Protein AF-A0A932GQS5-F1 (afdb_monomer_lite)

pLDDT: mean 88.75, std 11.46, range [40.38, 98.19]

Sequence (116 aa):
GVSERTGPLPARGGPMWIGMRGGGCVACHGVTGRGGVPIMMGGAIPSDIRYEALTKEEHQEGEKTREHPPYNDLLIKRAITQGIDPAGNPLDWTMPRWQMSPQDLEDLVTFLKALR

Radius of gyration: 13.47 Å; chains: 1; bounding box: 30×29×33 Å

InterPro domains:
  IPR009056 Cytochrome c-like domain [PF00034] (24-115)
  IPR009056 Cytochrome c-like domain [PS51007] (8-116)
  IPR036909 Cytochrome c-like domain superfamily [G3DSA:1.10.760.10] (10-116)
  IPR036909 Cytochrome c-like domain superfamily [SSF46626] (8-115)

Organism: Tectimicrobiota bacterium (NCBI:txid2528274)

Foldseek 3Di:
DADPPPGDWDWAFADPCCVVPNDDCCVQCNPLQAFQDADVVQRDTRHRLQLCQQQDQWHDPDPDTPPAGGDDLVQSLCCQAVQAHRRRDHHGRNRIHIDDDPVSSVVVVVVSPVRD

Structure (mmCIF, N/CA/C/O backbone):
data_AF-A0A932GQS5-F1
#
_entry.id   AF-A0A932GQS5-F1
#
loop_
_atom_site.group_PDB
_atom_site.id
_atom_site.type_symbol
_atom_site.label_atom_id
_atom_site.label_alt_id
_atom_site.label_comp_id
_atom_site.label_asym_id
_atom_site.label_entity_id
_atom_site.label_seq_id
_atom_site.pdbx_PDB_ins_code
_atom_site.Cartn_x
_atom_site.Cartn_y
_atom_site.Cartn_z
_atom_site.occupancy
_atom_site.B_iso_or_equiv
_atom_site.auth_seq_id
_atom_site.auth_comp_id
_atom_site.auth_asym_id
_atom_site.auth_atom_id
_atom_site.pdbx_PDB_model_num
ATOM 1 N N . GLY A 1 1 ? -9.365 5.427 1.005 1.00 84.88 1 GLY A N 1
ATOM 2 C CA . GLY A 1 1 ? -9.696 4.138 1.628 1.00 84.88 1 GLY A CA 1
ATOM 3 C C . GLY A 1 1 ? -10.544 4.409 2.844 1.00 84.88 1 GLY A C 1
ATOM 4 O O . GLY A 1 1 ? -10.679 5.566 3.226 1.00 84.88 1 GLY A O 1
ATOM 5 N N . VAL A 1 2 ? -11.125 3.373 3.430 1.00 90.56 2 VAL A N 1
ATOM 6 C CA . VAL A 1 2 ? -11.900 3.487 4.667 1.00 90.56 2 VAL A CA 1
ATOM 7 C C . VAL A 1 2 ? -11.390 2.407 5.610 1.00 90.56 2 VAL A C 1
ATOM 9 O O . VAL A 1 2 ? -11.242 1.263 5.190 1.00 90.56 2 VAL A O 1
ATOM 12 N N . SER A 1 3 ? -11.077 2.790 6.840 1.00 92.19 3 SER A N 1
ATOM 13 C CA . SER A 1 3 ? -10.854 1.880 7.955 1.00 92.19 3 SER A CA 1
ATOM 14 C C . SER A 1 3 ? -12.168 1.691 8.711 1.00 92.19 3 SER A C 1
ATOM 16 O O . SER A 1 3 ? -12.901 2.654 8.938 1.00 92.19 3 SER A O 1
ATOM 18 N N . GLU A 1 4 ? -12.444 0.466 9.154 1.00 92.31 4 GLU A N 1
ATOM 19 C CA . GLU A 1 4 ? -13.564 0.181 10.061 1.00 92.31 4 GLU A CA 1
ATOM 20 C C . GLU A 1 4 ? -13.380 0.835 11.440 1.00 92.31 4 GLU A C 1
ATOM 22 O O . GLU A 1 4 ? -14.348 1.062 12.161 1.00 92.31 4 GLU A O 1
ATOM 27 N N . ARG A 1 5 ? -12.135 1.164 11.802 1.00 92.12 5 ARG A N 1
ATOM 28 C CA . ARG A 1 5 ? -11.766 1.740 13.097 1.00 92.12 5 ARG A CA 1
ATOM 29 C C . ARG A 1 5 ? -11.725 3.259 13.072 1.00 92.12 5 ARG A C 1
ATOM 31 O O . ARG A 1 5 ? -12.224 3.899 13.992 1.00 92.12 5 ARG A O 1
ATOM 38 N N . THR A 1 6 ? -11.083 3.828 12.057 1.00 91.75 6 THR A N 1
ATOM 39 C CA . THR A 1 6 ? -10.784 5.268 11.993 1.00 91.75 6 THR A CA 1
ATOM 40 C C . THR A 1 6 ? -11.564 5.998 10.902 1.00 91.75 6 THR A C 1
ATOM 42 O O . THR A 1 6 ? -11.490 7.222 10.809 1.00 91.75 6 THR A O 1
ATOM 45 N N . GLY A 1 7 ? -12.374 5.281 10.116 1.00 92.06 7 GLY A N 1
ATOM 46 C CA . GLY A 1 7 ? -13.196 5.862 9.061 1.00 92.06 7 GLY A CA 1
ATOM 47 C C . GLY A 1 7 ? -12.380 6.225 7.814 1.00 92.06 7 GLY A C 1
ATOM 48 O O . GLY A 1 7 ? -11.452 5.500 7.445 1.00 92.06 7 GLY A O 1
ATOM 49 N N . PRO A 1 8 ? -12.741 7.301 7.090 1.00 91.62 8 PRO A N 1
ATOM 50 C CA . PRO A 1 8 ? -12.042 7.706 5.874 1.00 91.62 8 PRO A CA 1
ATOM 51 C C . PRO A 1 8 ? -10.550 7.959 6.113 1.00 91.62 8 PRO A C 1
ATOM 53 O O . PRO A 1 8 ? -10.171 8.764 6.958 1.00 91.62 8 PRO A O 1
ATOM 56 N N . LEU A 1 9 ? -9.706 7.303 5.318 1.00 92.00 9 LEU A N 1
ATOM 57 C CA . LEU A 1 9 ? -8.252 7.428 5.387 1.00 92.00 9 LEU A CA 1
ATOM 58 C C . LEU A 1 9 ? -7.771 8.497 4.398 1.00 92.00 9 LEU A C 1
ATOM 60 O O . LEU A 1 9 ? -7.937 8.300 3.184 1.00 92.00 9 LEU A O 1
ATOM 64 N N . PRO A 1 10 ? -7.160 9.602 4.864 1.00 91.88 10 PRO A N 1
ATOM 65 C CA . PRO A 1 10 ? -6.565 10.595 3.981 1.00 91.88 10 PRO A CA 1
ATOM 66 C C . PRO A 1 10 ? -5.380 10.011 3.208 1.00 91.88 10 PRO A C 1
ATOM 68 O O . PRO A 1 10 ? -4.635 9.169 3.713 1.00 91.88 10 PRO A O 1
ATOM 71 N N . ALA A 1 11 ? -5.148 10.512 1.998 1.00 92.81 11 ALA A N 1
ATOM 72 C CA . ALA A 1 11 ? -3.960 10.194 1.216 1.00 92.81 11 ALA A CA 1
ATOM 73 C C . ALA A 1 11 ? -3.362 11.455 0.595 1.00 92.81 11 ALA A C 1
ATOM 75 O O . ALA A 1 11 ? -4.066 12.432 0.341 1.00 92.81 11 ALA A O 1
ATOM 76 N N . ARG A 1 12 ? -2.053 11.424 0.349 1.00 91.62 12 ARG A N 1
ATOM 77 C CA . ARG A 1 12 ? -1.337 12.422 -0.454 1.00 91.62 12 ARG A CA 1
ATOM 78 C C . ARG A 1 12 ? -0.808 11.773 -1.729 1.00 91.62 12 ARG A C 1
ATOM 80 O O . ARG A 1 12 ? -0.421 10.606 -1.708 1.00 91.62 12 ARG A O 1
ATOM 87 N N . GLY A 1 13 ? -0.755 12.538 -2.816 1.00 88.69 13 GLY A N 1
ATOM 88 C CA . GLY A 1 13 ? -0.402 12.004 -4.132 1.00 88.69 13 GLY A CA 1
ATOM 89 C C . GLY A 1 13 ? -1.469 11.049 -4.672 1.00 88.69 13 GLY A C 1
ATOM 90 O O . GLY A 1 13 ? -2.628 11.095 -4.257 1.00 88.69 13 GLY A O 1
ATOM 91 N N . GLY A 1 14 ? -1.067 10.175 -5.589 1.00 90.00 14 GLY A N 1
ATOM 92 C CA . GLY A 1 14 ? -1.985 9.338 -6.343 1.00 90.00 14 GLY A CA 1
ATOM 93 C C . GLY A 1 14 ? -2.622 10.076 -7.522 1.00 90.00 14 GLY A C 1
ATOM 94 O O . GLY A 1 14 ? -2.498 11.297 -7.653 1.00 90.00 14 GLY A O 1
ATOM 95 N N . PRO A 1 15 ? -3.325 9.354 -8.404 1.00 89.44 15 PRO A N 1
ATOM 96 C CA . PRO A 1 15 ? -3.933 9.962 -9.568 1.00 89.44 15 PRO A CA 1
ATOM 97 C C . PRO A 1 15 ? -5.183 10.743 -9.128 1.00 89.44 15 PRO A C 1
ATOM 99 O O . PRO A 1 15 ? -5.846 10.385 -8.153 1.00 89.44 15 PRO A O 1
ATOM 102 N N . MET A 1 16 ? -5.524 11.810 -9.857 1.00 87.31 16 MET A N 1
ATOM 103 C CA . MET A 1 16 ? -6.484 12.850 -9.434 1.00 87.31 16 MET A CA 1
ATOM 104 C C . MET A 1 16 ? -7.829 12.312 -8.901 1.00 87.31 16 MET A C 1
ATOM 106 O O . MET A 1 16 ? -8.370 12.824 -7.921 1.00 87.31 16 MET A O 1
ATOM 110 N N . TRP A 1 17 ? -8.354 11.249 -9.511 1.00 86.94 17 TRP A N 1
ATOM 111 C CA . TRP A 1 17 ? -9.592 10.582 -9.098 1.00 86.94 17 TRP A CA 1
ATOM 112 C C . TRP A 1 17 ? -9.601 10.078 -7.646 1.00 86.94 17 TRP A C 1
ATOM 114 O O . TRP A 1 17 ? -10.663 10.123 -7.030 1.00 86.94 17 TRP A O 1
ATOM 124 N N . ILE A 1 18 ? -8.455 9.693 -7.068 1.00 88.31 18 ILE A N 1
ATOM 125 C CA . ILE A 1 18 ? -8.364 9.293 -5.653 1.00 88.31 18 ILE A CA 1
ATOM 126 C C . ILE A 1 18 ? -8.726 10.462 -4.730 1.00 88.31 18 ILE A C 1
ATOM 128 O O . ILE A 1 18 ? -9.429 10.263 -3.743 1.00 88.31 18 ILE A O 1
ATOM 132 N N . GLY A 1 19 ? -8.299 11.682 -5.064 1.00 83.62 19 GLY A N 1
ATOM 133 C CA . GLY A 1 19 ? -8.639 12.880 -4.294 1.00 83.62 19 GLY A CA 1
ATOM 134 C C . GLY A 1 19 ? -10.088 13.333 -4.487 1.00 83.62 19 GLY A C 1
ATOM 135 O O . GLY A 1 19 ? -10.703 13.829 -3.550 1.00 83.62 19 GLY A O 1
ATOM 136 N N . MET A 1 20 ? -10.653 13.144 -5.685 1.00 84.88 20 MET A N 1
ATOM 137 C CA . MET A 1 20 ? -12.008 13.616 -6.008 1.00 84.88 20 MET A CA 1
ATOM 138 C C . MET A 1 20 ? -13.118 12.652 -5.578 1.00 84.88 20 MET A C 1
ATOM 140 O O . MET A 1 20 ? -14.201 13.090 -5.204 1.00 84.88 20 MET A O 1
ATOM 144 N N . ARG A 1 21 ? -12.886 11.342 -5.703 1.00 84.38 21 ARG A N 1
ATOM 145 C CA . ARG A 1 21 ? -13.917 10.302 -5.529 1.00 84.38 21 ARG A CA 1
ATOM 146 C C . ARG A 1 21 ? -13.579 9.314 -4.417 1.00 84.38 21 ARG A C 1
ATOM 148 O O . ARG A 1 21 ? -14.388 8.444 -4.107 1.00 84.38 21 ARG A O 1
ATOM 155 N N . GLY A 1 22 ? -12.390 9.429 -3.830 1.00 84.38 22 GLY A N 1
ATOM 156 C CA . GLY A 1 22 ? -11.832 8.378 -2.999 1.00 84.38 22 GLY A CA 1
ATOM 157 C C . GLY A 1 22 ? -11.393 7.171 -3.830 1.00 84.38 22 GLY A C 1
ATOM 158 O O . GLY A 1 22 ? -11.339 7.189 -5.057 1.00 84.38 22 GLY A O 1
ATOM 159 N N . GLY A 1 23 ? -11.045 6.101 -3.128 1.00 88.25 23 GLY A N 1
ATOM 160 C CA . GLY A 1 23 ? -10.552 4.859 -3.711 1.00 88.25 23 GLY A CA 1
ATOM 161 C C . GLY A 1 23 ? -9.744 4.064 -2.694 1.00 88.25 23 GLY A C 1
ATOM 162 O O . GLY A 1 23 ? -9.505 4.523 -1.571 1.00 88.25 23 GLY A O 1
ATOM 163 N N . GLY A 1 24 ? -9.337 2.860 -3.069 1.00 91.62 24 GLY A N 1
ATOM 164 C CA . GLY A 1 24 ? -8.518 1.977 -2.241 1.00 91.62 24 GLY A CA 1
ATOM 165 C C . GLY A 1 24 ? -7.529 1.193 -3.090 1.00 91.62 24 GLY A C 1
ATOM 166 O O . GLY A 1 24 ? -7.489 1.362 -4.306 1.00 91.62 24 GLY A O 1
ATOM 167 N N . CYS A 1 25 ? -6.758 0.310 -2.457 1.00 94.44 25 CYS A N 1
ATOM 168 C CA . CYS A 1 25 ? -5.717 -0.490 -3.112 1.00 94.44 25 CYS A CA 1
ATOM 169 C C . CYS A 1 25 ? -6.240 -1.218 -4.365 1.00 94.44 25 CYS A C 1
ATOM 171 O O . CYS A 1 25 ? -5.588 -1.215 -5.406 1.00 94.44 25 CYS A O 1
ATOM 173 N N . VAL A 1 26 ? -7.462 -1.755 -4.281 1.00 93.44 26 VAL A N 1
ATOM 174 C CA . VAL A 1 26 ? -8.164 -2.472 -5.360 1.00 93.44 26 VAL A CA 1
ATOM 175 C C . VAL A 1 26 ? -8.318 -1.664 -6.652 1.00 93.44 26 VAL A C 1
ATOM 177 O O . VAL A 1 26 ? -8.363 -2.243 -7.732 1.00 93.44 26 VAL A O 1
ATOM 180 N N . ALA A 1 27 ? -8.360 -0.333 -6.564 1.00 91.44 27 ALA A N 1
ATOM 181 C CA . ALA A 1 27 ? -8.552 0.544 -7.714 1.00 91.44 27 ALA A CA 1
ATOM 182 C C . ALA A 1 27 ? -7.362 0.510 -8.695 1.00 91.44 27 ALA A C 1
ATOM 184 O O . ALA A 1 27 ? -7.543 0.774 -9.879 1.00 91.44 27 ALA A O 1
ATOM 185 N N . CYS A 1 28 ? -6.170 0.157 -8.201 1.00 92.88 28 CYS A N 1
ATOM 186 C CA . CYS A 1 28 ? -4.942 0.043 -8.991 1.00 92.88 28 CYS A CA 1
ATOM 187 C C . CYS A 1 28 ? -4.440 -1.407 -9.046 1.00 92.88 28 CYS A C 1
ATOM 189 O O . CYS A 1 28 ? -4.061 -1.902 -10.101 1.00 92.88 28 CYS A O 1
ATOM 191 N N . HIS A 1 29 ? -4.463 -2.107 -7.911 1.00 94.88 29 HIS A N 1
ATOM 192 C CA . HIS A 1 29 ? -3.918 -3.460 -7.783 1.00 94.88 29 HIS A CA 1
ATOM 193 C C . HIS A 1 29 ? -4.937 -4.565 -8.107 1.00 94.88 29 HIS A C 1
ATOM 195 O O . HIS A 1 29 ? -4.597 -5.747 -8.114 1.00 94.88 29 HIS A O 1
ATOM 201 N N . GLY A 1 30 ? -6.190 -4.200 -8.386 1.00 92.88 30 GLY A N 1
ATOM 202 C CA . GLY A 1 30 ? -7.266 -5.142 -8.673 1.00 92.88 30 GLY A CA 1
ATOM 203 C C . GLY A 1 30 ? -7.724 -5.935 -7.447 1.00 92.88 30 GLY A C 1
ATOM 204 O O . GLY A 1 30 ? -7.131 -5.886 -6.369 1.00 92.88 30 GLY A O 1
ATOM 205 N N . VAL A 1 31 ? -8.813 -6.689 -7.616 1.00 92.38 31 VAL A N 1
ATOM 206 C CA . VAL A 1 31 ? -9.435 -7.486 -6.535 1.00 92.38 31 VAL A CA 1
ATOM 207 C C . VAL A 1 31 ? -8.543 -8.619 -6.036 1.00 92.38 31 VAL A C 1
ATOM 209 O O . VAL A 1 31 ? -8.701 -9.079 -4.912 1.00 92.38 31 VAL A O 1
ATOM 212 N N . THR A 1 32 ? -7.591 -9.0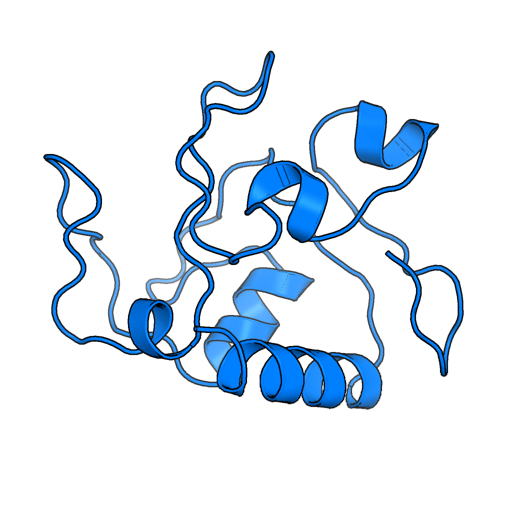49 -6.862 1.00 92.00 32 THR A N 1
ATOM 213 C CA . THR A 1 32 ? -6.626 -10.098 -6.526 1.00 92.00 32 THR A CA 1
ATOM 214 C C . THR A 1 32 ? -5.269 -9.554 -6.080 1.00 92.00 32 THR A C 1
ATOM 216 O O . THR A 1 32 ? -4.360 -10.333 -5.814 1.00 92.00 32 THR A O 1
ATOM 219 N N . GLY A 1 33 ? -5.094 -8.230 -6.041 1.00 94.00 33 GLY A N 1
ATOM 220 C CA . GLY A 1 33 ? -3.830 -7.598 -5.665 1.00 94.00 33 GLY A CA 1
ATOM 221 C C . GLY A 1 33 ? -2.693 -7.758 -6.681 1.00 94.00 33 GLY A C 1
ATOM 222 O O . GLY A 1 33 ? -1.583 -7.344 -6.379 1.00 94.00 33 GLY A O 1
ATOM 223 N N . ARG A 1 34 ? -2.932 -8.332 -7.868 1.00 93.62 34 ARG A N 1
ATOM 224 C CA . ARG A 1 34 ? -1.891 -8.583 -8.885 1.00 93.62 34 ARG A CA 1
ATOM 225 C C . ARG A 1 34 ? -1.467 -7.342 -9.678 1.00 93.62 34 ARG A C 1
ATOM 227 O O . ARG A 1 34 ? -0.400 -7.355 -10.277 1.00 93.62 34 ARG A O 1
ATOM 234 N N . GLY A 1 35 ? -2.295 -6.299 -9.710 1.00 92.38 35 GLY A N 1
ATOM 235 C CA . GLY A 1 35 ? -2.053 -5.121 -10.543 1.00 92.38 35 GLY A CA 1
ATOM 236 C C . GLY A 1 35 ? -1.977 -5.464 -12.033 1.00 92.38 35 GLY A C 1
ATOM 237 O O . GLY A 1 35 ? -2.807 -6.218 -12.543 1.00 92.38 35 GLY A O 1
ATOM 238 N N . GLY A 1 36 ? -1.002 -4.884 -12.733 1.00 88.06 36 GLY A N 1
ATOM 239 C CA . GLY A 1 36 ? -0.682 -5.215 -14.126 1.00 88.06 36 GLY A CA 1
ATOM 240 C C . GLY A 1 36 ? -1.391 -4.379 -15.196 1.00 88.06 36 GLY A C 1
ATOM 241 O O . GLY A 1 36 ? -1.058 -4.499 -16.372 1.00 88.06 36 GLY A O 1
ATOM 242 N N . VAL A 1 37 ? -2.327 -3.502 -14.819 1.00 85.94 37 VAL A N 1
ATOM 243 C CA . VAL A 1 37 ? -2.996 -2.589 -15.761 1.00 85.94 37 VAL A CA 1
ATOM 244 C C . VAL A 1 37 ? -2.458 -1.170 -15.573 1.00 85.94 37 VAL A C 1
ATOM 246 O O . VAL A 1 37 ? -2.550 -0.651 -14.461 1.00 85.94 37 VAL A O 1
ATOM 249 N N . PRO A 1 38 ? -1.926 -0.515 -16.624 1.00 86.06 38 PRO A N 1
ATOM 250 C CA . PRO A 1 38 ? -1.406 0.843 -16.520 1.00 86.06 38 PRO A CA 1
ATOM 251 C C . PRO A 1 38 ? -2.432 1.824 -15.950 1.00 86.06 38 PRO A C 1
ATOM 253 O O . PRO A 1 38 ? -3.598 1.843 -16.357 1.00 86.06 38 PRO A O 1
ATOM 256 N N . ILE A 1 39 ? -1.982 2.697 -15.051 1.00 85.12 39 ILE A N 1
ATOM 257 C CA . ILE A 1 39 ? -2.807 3.797 -14.560 1.00 85.12 39 ILE A CA 1
ATOM 258 C C . ILE A 1 39 ? -3.041 4.790 -15.700 1.00 85.12 39 ILE A C 1
ATOM 260 O O . ILE A 1 39 ? -2.092 5.366 -16.246 1.00 85.12 39 ILE A O 1
ATOM 264 N N . MET A 1 40 ? -4.314 5.025 -16.038 1.00 79.19 40 MET A N 1
ATOM 265 C CA . MET A 1 40 ? -4.697 6.061 -17.002 1.00 79.19 40 MET A CA 1
ATOM 266 C C . MET A 1 40 ? -4.069 7.404 -16.611 1.00 79.19 40 MET A C 1
ATOM 268 O O . MET A 1 40 ? -4.201 7.846 -15.471 1.00 79.19 40 MET A O 1
ATOM 272 N N . MET A 1 41 ? -3.398 8.051 -17.571 1.00 73.06 41 MET A N 1
ATOM 273 C CA . MET A 1 41 ? -2.670 9.320 -17.400 1.00 73.06 41 MET A CA 1
ATOM 274 C C . MET A 1 41 ? -1.464 9.284 -16.436 1.00 73.06 41 MET A C 1
ATOM 276 O O . MET A 1 41 ? -0.900 10.333 -16.141 1.00 73.06 41 MET A O 1
ATOM 280 N N . GLY A 1 42 ? -1.059 8.107 -15.949 1.00 71.12 42 GLY A N 1
ATOM 281 C CA . GLY A 1 42 ? 0.065 7.935 -15.022 1.00 71.12 42 GLY A CA 1
ATOM 282 C C . GLY A 1 42 ? 1.219 7.094 -15.568 1.00 71.12 42 GLY A C 1
ATOM 283 O O . GLY A 1 42 ? 2.335 7.218 -15.080 1.00 71.12 42 GLY A O 1
ATOM 284 N N . GLY A 1 43 ? 0.971 6.244 -16.571 1.00 74.62 43 GLY A N 1
ATOM 285 C CA . GLY A 1 43 ? 1.986 5.408 -17.233 1.00 74.62 43 GLY A CA 1
ATOM 286 C C . GLY A 1 43 ? 2.560 4.274 -16.372 1.00 74.62 43 GLY A C 1
ATOM 287 O O . GLY A 1 43 ? 2.960 3.248 -16.914 1.00 74.62 43 GLY A O 1
ATOM 288 N N . ALA A 1 44 ? 2.551 4.418 -15.045 1.00 86.06 44 ALA A N 1
ATOM 289 C CA . ALA A 1 44 ? 2.954 3.393 -14.098 1.00 86.06 44 ALA A CA 1
ATOM 290 C C . ALA A 1 44 ? 2.023 2.176 -14.157 1.00 86.06 44 ALA A C 1
ATOM 292 O O . ALA A 1 44 ? 0.796 2.304 -14.237 1.00 86.06 44 ALA A O 1
ATOM 293 N N . ILE A 1 45 ? 2.625 0.992 -14.079 1.00 90.44 45 ILE A N 1
ATOM 294 C CA . ILE A 1 45 ? 1.922 -0.283 -13.976 1.00 90.44 45 ILE A CA 1
ATOM 295 C C . ILE A 1 45 ? 1.937 -0.679 -12.496 1.00 90.44 45 ILE A C 1
ATOM 297 O O . ILE A 1 45 ? 3.019 -0.895 -11.950 1.00 90.44 45 ILE A O 1
ATOM 301 N N . PRO A 1 46 ? 0.777 -0.743 -11.820 1.00 91.12 46 PRO A N 1
ATOM 302 C CA . PRO A 1 46 ? 0.697 -1.185 -10.437 1.00 91.12 46 PRO A CA 1
ATOM 303 C C . PRO A 1 46 ? 1.232 -2.603 -10.292 1.00 91.12 46 PRO A C 1
ATOM 305 O O . PRO A 1 46 ? 0.908 -3.483 -11.092 1.00 91.12 46 PRO A O 1
ATOM 308 N N . SER A 1 47 ? 2.015 -2.805 -9.244 1.00 91.31 47 SER A N 1
ATOM 309 C CA . SER A 1 47 ? 2.688 -4.058 -8.944 1.00 91.31 47 SER A CA 1
ATOM 310 C C . SER A 1 47 ? 1.786 -5.087 -8.261 1.00 91.31 47 SER A C 1
ATOM 312 O O . SER A 1 47 ? 0.710 -4.761 -7.752 1.00 91.31 47 SER A O 1
ATOM 314 N N . ASP A 1 48 ? 2.254 -6.333 -8.202 1.00 93.75 48 ASP A N 1
ATOM 315 C CA . ASP A 1 48 ? 1.665 -7.357 -7.337 1.00 93.75 48 ASP A CA 1
ATOM 316 C C . ASP A 1 48 ? 1.957 -7.043 -5.857 1.00 93.75 48 ASP A C 1
ATOM 318 O O . ASP A 1 48 ? 3.122 -6.982 -5.450 1.00 93.75 48 ASP A O 1
ATOM 322 N N . ILE A 1 49 ? 0.894 -6.836 -5.073 1.00 95.31 49 ILE A N 1
ATOM 323 C CA . ILE A 1 49 ? 0.929 -6.506 -3.637 1.00 95.31 49 ILE A CA 1
ATOM 324 C C . ILE A 1 49 ? 0.563 -7.686 -2.733 1.00 95.31 49 ILE A C 1
ATOM 326 O O . ILE A 1 49 ? 0.428 -7.506 -1.520 1.00 95.31 49 ILE A O 1
ATOM 330 N N . ARG A 1 50 ? 0.378 -8.893 -3.283 1.00 95.19 50 ARG A N 1
ATOM 331 C CA . ARG A 1 50 ? 0.220 -10.096 -2.456 1.00 95.19 50 ARG A CA 1
ATOM 332 C C . ARG A 1 50 ? 1.481 -10.269 -1.626 1.00 95.19 50 ARG A C 1
ATOM 334 O O . ARG A 1 50 ? 2.586 -10.131 -2.148 1.00 95.19 50 ARG A O 1
ATOM 341 N N . TYR A 1 51 ? 1.328 -10.595 -0.346 1.00 95.12 51 TYR A N 1
ATOM 342 C CA . TYR A 1 51 ? 2.473 -10.659 0.561 1.00 95.12 51 TYR A CA 1
ATOM 343 C C . TYR A 1 51 ? 3.565 -11.604 0.047 1.00 95.12 51 TYR A C 1
ATOM 345 O O . TYR A 1 51 ? 4.728 -11.225 0.002 1.00 95.12 51 TYR A O 1
ATOM 353 N N . GLU A 1 52 ? 3.174 -12.772 -0.470 1.00 92.62 52 GLU A N 1
ATOM 354 C CA . GLU A 1 52 ? 4.091 -13.722 -1.106 1.00 92.62 52 GLU A CA 1
ATOM 355 C C . GLU A 1 52 ? 4.900 -13.090 -2.253 1.00 92.62 52 GLU A C 1
ATOM 357 O O . GLU A 1 52 ? 6.085 -13.367 -2.399 1.00 92.62 52 GLU A O 1
ATOM 362 N N . ALA A 1 53 ? 4.282 -12.234 -3.070 1.00 91.75 53 ALA A N 1
ATOM 363 C CA . ALA A 1 53 ? 4.960 -11.554 -4.167 1.00 91.75 53 ALA A CA 1
ATOM 364 C C . ALA A 1 53 ? 5.849 -10.400 -3.690 1.00 91.75 53 ALA A C 1
ATOM 366 O O . ALA A 1 53 ? 6.819 -10.088 -4.371 1.00 91.75 53 ALA A O 1
ATOM 367 N N . LEU A 1 54 ? 5.531 -9.761 -2.559 1.00 92.88 54 LEU A N 1
ATOM 368 C CA . LEU A 1 54 ? 6.316 -8.674 -1.966 1.00 92.88 54 LEU A CA 1
ATOM 369 C C . LEU A 1 54 ? 7.552 -9.181 -1.207 1.00 92.88 54 LEU A C 1
ATOM 371 O O . LEU A 1 54 ? 8.563 -8.487 -1.176 1.00 92.88 54 LEU A O 1
ATOM 375 N N . THR A 1 55 ? 7.491 -10.368 -0.606 1.00 92.31 55 THR A N 1
ATOM 376 C CA . THR A 1 55 ? 8.572 -10.903 0.240 1.00 92.31 55 THR A CA 1
ATOM 377 C C . THR A 1 55 ? 9.456 -11.940 -0.455 1.00 92.31 55 THR A C 1
ATOM 379 O O . THR A 1 55 ? 10.295 -12.555 0.199 1.00 92.31 55 THR A O 1
ATOM 382 N N . LYS A 1 56 ? 9.259 -12.187 -1.754 1.00 87.88 56 LYS A N 1
ATOM 383 C CA . LYS A 1 56 ? 10.111 -13.088 -2.546 1.00 87.88 56 LYS A CA 1
ATOM 384 C C . LYS A 1 56 ? 11.484 -12.465 -2.802 1.00 87.88 56 LYS A C 1
ATOM 386 O O . LYS A 1 56 ? 11.586 -11.271 -3.030 1.00 87.88 56 LYS A O 1
ATOM 391 N N . GLU A 1 57 ? 12.534 -13.283 -2.792 1.00 71.31 57 GLU A N 1
ATOM 392 C CA . GLU A 1 57 ? 13.906 -12.838 -3.096 1.00 71.31 57 GLU A CA 1
ATOM 393 C C . GLU A 1 57 ? 14.110 -12.508 -4.572 1.00 71.31 57 GLU A C 1
ATOM 395 O O . GLU A 1 57 ? 14.803 -11.551 -4.907 1.00 71.31 57 GLU A O 1
ATOM 400 N N . GLU A 1 58 ? 13.435 -13.241 -5.455 1.00 62.97 58 GLU A N 1
ATOM 401 C CA . GLU A 1 58 ? 13.470 -13.002 -6.891 1.00 62.97 58 GLU A CA 1
ATOM 402 C C . GLU A 1 58 ? 12.173 -12.326 -7.342 1.00 62.97 58 GLU A C 1
ATOM 404 O O . GLU A 1 58 ? 11.097 -12.929 -7.368 1.00 62.97 58 GLU A O 1
ATOM 409 N N . HIS A 1 59 ? 12.272 -11.051 -7.709 1.00 61.78 59 HIS A N 1
ATOM 410 C CA . HIS A 1 59 ? 11.162 -10.283 -8.255 1.00 61.78 59 HIS A CA 1
ATOM 411 C C . HIS A 1 59 ? 11.365 -10.061 -9.756 1.00 61.78 59 HIS A C 1
ATOM 413 O O . HIS A 1 59 ? 12.031 -9.111 -10.167 1.00 61.78 59 HIS A O 1
ATOM 419 N N . GLN A 1 60 ? 10.764 -10.913 -10.585 1.00 52.81 60 GLN A N 1
ATOM 420 C CA . GLN A 1 60 ? 10.558 -10.599 -12.000 1.00 52.81 60 GLN A CA 1
ATOM 421 C C . GLN A 1 60 ? 9.236 -9.843 -12.147 1.00 52.81 60 GLN A C 1
ATOM 423 O O . GLN A 1 60 ? 8.173 -10.378 -11.834 1.00 52.81 60 GLN A O 1
ATOM 428 N N . GLU A 1 61 ? 9.290 -8.597 -12.613 1.00 52.81 61 GLU A N 1
ATOM 429 C CA . GLU A 1 61 ? 8.108 -7.801 -12.940 1.00 52.81 61 GLU A CA 1
ATOM 430 C C . GLU A 1 61 ? 8.160 -7.449 -14.435 1.00 52.81 61 GLU A C 1
ATOM 432 O O . GLU A 1 61 ? 8.582 -6.370 -14.847 1.00 52.81 61 GLU A O 1
ATOM 437 N N . GLY A 1 62 ? 7.799 -8.426 -15.274 1.00 57.84 62 GLY A N 1
ATOM 438 C CA . GLY A 1 62 ? 7.982 -8.346 -16.728 1.00 57.84 62 GLY A CA 1
ATOM 439 C C . GLY A 1 62 ? 9.449 -8.530 -17.143 1.00 57.84 62 GLY A C 1
ATOM 440 O O . GLY A 1 62 ? 10.147 -9.369 -16.584 1.00 57.84 62 GLY A O 1
ATOM 441 N N . GLU A 1 63 ? 9.927 -7.746 -18.117 1.00 40.38 63 GLU A N 1
ATOM 442 C CA . GLU A 1 63 ? 11.333 -7.757 -18.579 1.00 40.38 63 GLU A CA 1
ATOM 443 C C . GLU A 1 63 ? 12.311 -7.052 -17.617 1.00 40.38 63 GLU A C 1
ATOM 445 O O . GLU A 1 63 ? 13.511 -6.990 -17.884 1.00 40.38 63 GLU A O 1
ATOM 450 N N . LYS A 1 64 ? 11.819 -6.498 -16.502 1.00 47.78 64 LYS A N 1
ATOM 451 C CA . LYS A 1 64 ? 12.640 -5.811 -15.501 1.00 47.78 64 LYS A CA 1
ATOM 452 C C . LYS A 1 64 ? 12.651 -6.603 -14.198 1.00 47.78 64 LYS A C 1
ATOM 454 O O . LYS A 1 64 ? 11.608 -6.885 -13.609 1.00 47.78 64 LYS A O 1
ATOM 459 N N . THR A 1 65 ? 13.846 -6.937 -13.730 1.00 55.31 65 THR A N 1
ATOM 460 C CA . THR A 1 65 ? 14.064 -7.400 -12.357 1.00 55.31 65 THR A CA 1
ATOM 461 C C . THR A 1 65 ? 13.854 -6.208 -11.426 1.00 55.31 65 THR A C 1
ATOM 463 O O . THR A 1 65 ? 14.400 -5.136 -11.693 1.00 55.31 65 THR A O 1
ATOM 466 N N . ARG A 1 66 ? 13.068 -6.345 -10.348 1.00 63.34 66 ARG A N 1
ATOM 467 C CA . ARG A 1 66 ? 13.006 -5.262 -9.349 1.00 63.34 66 ARG A CA 1
ATOM 468 C C . ARG A 1 66 ? 14.389 -5.116 -8.708 1.00 63.34 66 ARG A C 1
ATOM 470 O O . ARG A 1 66 ? 14.983 -6.100 -8.284 1.00 63.34 66 ARG A O 1
ATOM 477 N N . GLU A 1 67 ? 14.889 -3.888 -8.628 1.00 71.75 67 GLU A N 1
ATOM 478 C CA . GLU A 1 67 ? 16.250 -3.576 -8.158 1.00 71.75 67 GLU A CA 1
ATOM 479 C C . GLU A 1 67 ? 16.366 -3.471 -6.624 1.00 71.75 67 GLU A C 1
ATOM 481 O O . GLU A 1 67 ? 17.361 -2.972 -6.101 1.00 71.75 67 GLU A O 1
ATOM 486 N N . HIS A 1 68 ? 15.349 -3.907 -5.878 1.00 81.81 68 HIS A N 1
ATOM 487 C CA . HIS A 1 68 ? 15.285 -3.735 -4.430 1.00 81.81 68 HIS A CA 1
ATOM 488 C C . HIS A 1 68 ? 15.261 -5.084 -3.691 1.00 81.81 68 HIS A C 1
ATOM 490 O O . HIS A 1 68 ? 14.750 -6.069 -4.228 1.00 81.81 68 HIS A O 1
ATOM 496 N N . PRO A 1 69 ? 15.748 -5.144 -2.436 1.00 88.12 69 PRO A N 1
ATOM 497 C CA . PRO A 1 69 ? 15.628 -6.343 -1.606 1.00 88.12 69 PRO A CA 1
ATOM 498 C C . PRO A 1 69 ? 14.156 -6.684 -1.301 1.00 88.12 69 PRO A C 1
ATOM 500 O O . PRO A 1 69 ? 13.284 -5.828 -1.486 1.00 88.12 69 PRO A O 1
ATOM 503 N N . PRO A 1 70 ? 13.859 -7.897 -0.797 1.00 91.69 70 PRO A N 1
ATOM 504 C CA . PRO A 1 70 ? 12.510 -8.273 -0.387 1.00 91.69 70 PRO A CA 1
ATOM 505 C C . PRO A 1 70 ? 11.897 -7.284 0.598 1.00 91.69 70 PRO A C 1
ATOM 507 O O . PRO A 1 70 ? 12.576 -6.712 1.459 1.00 91.69 70 PRO A O 1
ATOM 510 N N . TYR A 1 71 ? 10.579 -7.145 0.535 1.00 94.69 71 TYR A N 1
ATOM 511 C CA . TYR A 1 71 ? 9.854 -6.464 1.591 1.00 94.69 71 TYR A CA 1
ATOM 512 C C . TYR A 1 71 ? 9.786 -7.314 2.869 1.00 94.69 71 TYR A C 1
ATOM 514 O O . TYR A 1 71 ? 9.793 -8.541 2.848 1.00 94.69 71 TYR A O 1
ATOM 522 N N . ASN A 1 72 ? 9.625 -6.626 3.995 1.00 95.88 72 ASN A N 1
ATOM 523 C CA . ASN A 1 72 ? 9.121 -7.171 5.252 1.00 95.88 72 ASN A CA 1
ATOM 524 C C . ASN A 1 72 ? 7.981 -6.268 5.757 1.00 95.88 72 ASN A C 1
ATOM 526 O O . ASN A 1 72 ? 7.722 -5.217 5.170 1.00 95.88 72 ASN A O 1
ATOM 530 N N . ASP A 1 73 ? 7.323 -6.629 6.860 1.00 97.44 73 ASP A N 1
ATOM 531 C CA . ASP A 1 73 ? 6.178 -5.873 7.395 1.00 97.44 73 ASP A CA 1
ATOM 532 C C . ASP A 1 73 ? 6.472 -4.378 7.588 1.00 97.44 73 ASP A C 1
ATOM 534 O O . ASP A 1 73 ? 5.642 -3.528 7.262 1.00 97.44 73 ASP A O 1
ATOM 538 N N . LEU A 1 74 ? 7.663 -4.039 8.087 1.00 97.31 74 LEU A N 1
ATOM 539 C CA . LEU A 1 74 ? 8.071 -2.653 8.312 1.00 97.31 74 LEU A CA 1
ATOM 540 C C . LEU A 1 74 ? 8.262 -1.901 6.989 1.00 97.31 74 LEU A C 1
ATOM 542 O O . LEU A 1 74 ? 7.820 -0.759 6.853 1.00 97.31 74 LEU A O 1
ATOM 546 N N . LEU A 1 75 ? 8.872 -2.546 5.996 1.00 97.50 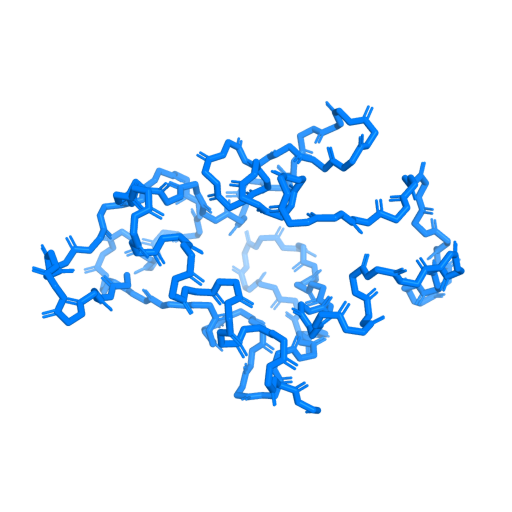75 LEU A N 1
ATOM 547 C CA . LEU A 1 75 ? 9.088 -1.967 4.672 1.00 97.50 75 LEU A CA 1
ATOM 548 C C . LEU A 1 75 ? 7.777 -1.815 3.890 1.00 97.50 75 LEU A C 1
ATOM 550 O O . LEU A 1 75 ? 7.603 -0.815 3.199 1.00 97.50 75 LEU A O 1
ATOM 554 N N . ILE A 1 76 ? 6.825 -2.740 4.049 1.00 97.50 76 ILE A N 1
ATOM 555 C CA . ILE A 1 76 ? 5.479 -2.624 3.463 1.00 97.50 76 ILE A CA 1
ATOM 556 C C . ILE A 1 76 ? 4.772 -1.397 4.039 1.00 97.50 76 ILE A C 1
ATOM 558 O O . ILE A 1 76 ? 4.271 -0.552 3.296 1.00 97.50 76 ILE A O 1
ATOM 562 N N . LYS A 1 77 ? 4.790 -1.241 5.367 1.00 98.19 77 LYS A N 1
ATOM 563 C CA . LYS A 1 77 ? 4.205 -0.070 6.038 1.00 98.19 77 LYS A CA 1
ATOM 564 C C . LYS A 1 77 ? 4.867 1.230 5.579 1.00 98.19 77 LYS A C 1
ATOM 566 O O . LYS A 1 77 ? 4.167 2.219 5.347 1.00 98.19 77 LYS A O 1
ATOM 571 N N . ARG A 1 78 ? 6.193 1.236 5.385 1.00 97.88 78 ARG A N 1
ATOM 572 C CA . ARG A 1 78 ? 6.931 2.386 4.837 1.00 97.88 78 ARG A CA 1
ATOM 573 C C . ARG A 1 78 ? 6.493 2.716 3.410 1.00 97.88 78 ARG A C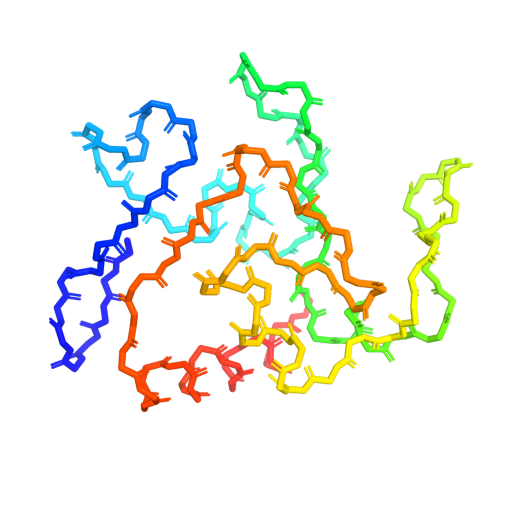 1
ATOM 575 O O . ARG A 1 78 ? 6.212 3.877 3.122 1.00 97.88 78 ARG A O 1
ATOM 582 N N . ALA A 1 79 ? 6.376 1.724 2.534 1.00 97.50 79 ALA A N 1
ATOM 583 C CA . ALA A 1 79 ? 5.886 1.929 1.174 1.00 97.50 79 ALA A CA 1
ATOM 584 C C . ALA A 1 79 ? 4.463 2.508 1.149 1.00 97.50 79 ALA A C 1
ATOM 586 O O . ALA A 1 79 ? 4.192 3.434 0.396 1.00 97.50 79 ALA A O 1
ATOM 587 N N . ILE A 1 80 ? 3.565 2.048 2.019 1.00 97.31 80 ILE A N 1
ATOM 588 C CA . ILE A 1 80 ? 2.175 2.533 2.056 1.00 97.31 80 ILE A CA 1
ATOM 589 C C . ILE A 1 80 ? 2.081 3.981 2.564 1.00 97.31 80 ILE A C 1
ATOM 591 O O . ILE A 1 80 ? 1.301 4.781 2.046 1.00 97.31 80 ILE A O 1
ATOM 595 N N . THR A 1 81 ? 2.869 4.327 3.582 1.00 97.69 81 THR A N 1
ATOM 596 C CA . THR A 1 81 ? 2.748 5.616 4.287 1.00 97.69 81 THR A CA 1
ATOM 597 C C . THR A 1 81 ? 3.652 6.709 3.723 1.00 97.69 81 THR A C 1
ATOM 599 O O . THR A 1 81 ? 3.277 7.881 3.703 1.00 97.69 81 THR A O 1
ATOM 602 N N . GLN A 1 82 ? 4.838 6.337 3.244 1.00 97.44 82 GLN A N 1
ATOM 603 C CA . GLN A 1 82 ? 5.868 7.257 2.751 1.00 97.44 82 GLN A CA 1
ATOM 604 C C . GLN A 1 82 ? 6.103 7.096 1.245 1.00 97.44 82 GLN A C 1
ATOM 606 O O . GLN A 1 82 ? 6.569 8.024 0.587 1.00 97.44 82 GLN A O 1
ATOM 611 N N . GLY A 1 83 ? 5.726 5.948 0.675 1.00 96.50 83 GLY A N 1
ATOM 612 C CA . GLY A 1 83 ? 5.992 5.616 -0.720 1.00 96.50 83 GLY A CA 1
ATOM 613 C C . GLY A 1 83 ? 7.474 5.542 -1.006 1.00 96.50 83 GLY A C 1
ATOM 614 O O . GLY A 1 83 ? 7.966 6.213 -1.909 1.00 96.50 83 GLY A O 1
ATOM 615 N N . ILE A 1 84 ? 8.160 4.745 -0.193 1.00 96.44 84 ILE A N 1
ATOM 616 C CA . ILE A 1 84 ? 9.579 4.438 -0.314 1.00 96.44 84 ILE A CA 1
ATOM 617 C C . ILE A 1 84 ? 9.708 2.916 -0.366 1.00 96.44 84 ILE A C 1
ATOM 619 O O . ILE A 1 84 ? 9.240 2.230 0.549 1.00 96.44 84 ILE A O 1
ATOM 623 N N . ASP A 1 85 ? 10.324 2.410 -1.432 1.00 94.38 85 ASP A N 1
ATOM 624 C CA . ASP A 1 85 ? 10.586 0.985 -1.646 1.00 94.38 85 ASP A CA 1
ATOM 625 C C . ASP A 1 85 ? 11.659 0.452 -0.667 1.00 94.38 85 ASP A C 1
ATOM 627 O O . ASP A 1 85 ? 12.225 1.238 0.091 1.00 94.38 85 ASP A O 1
ATOM 631 N N . PRO A 1 86 ? 11.977 -0.855 -0.635 1.00 94.50 86 PRO A N 1
ATOM 632 C CA . PRO A 1 86 ? 12.968 -1.451 0.258 1.00 94.50 86 PRO A CA 1
ATOM 633 C C . PRO A 1 86 ? 14.378 -0.874 0.109 1.00 94.50 86 PRO A C 1
ATOM 635 O O . PRO A 1 86 ? 15.064 -0.711 1.119 1.00 94.50 86 PRO A O 1
ATOM 638 N N . ALA A 1 87 ? 14.777 -0.509 -1.112 1.00 92.81 87 ALA A N 1
ATOM 639 C CA . ALA A 1 87 ? 16.078 0.078 -1.428 1.00 92.81 87 ALA A CA 1
ATOM 640 C C . ALA A 1 87 ? 16.176 1.573 -1.068 1.00 92.81 87 ALA A C 1
ATOM 642 O O . ALA A 1 87 ? 17.267 2.135 -1.073 1.00 92.81 87 ALA A O 1
ATOM 643 N N . GLY A 1 88 ? 15.062 2.209 -0.695 1.00 94.50 88 GLY A N 1
ATOM 644 C CA . GLY A 1 88 ? 15.017 3.630 -0.357 1.00 94.50 88 GLY A CA 1
ATOM 645 C C . GLY A 1 88 ? 14.614 4.527 -1.528 1.00 94.50 88 GLY A C 1
ATOM 646 O O . GLY A 1 88 ? 14.603 5.748 -1.371 1.00 94.50 88 GLY A O 1
ATOM 647 N N . ASN A 1 89 ? 14.248 3.955 -2.675 1.00 93.62 89 ASN A N 1
ATOM 648 C CA . ASN A 1 89 ? 13.801 4.724 -3.826 1.00 93.62 89 ASN A CA 1
ATOM 649 C C . ASN A 1 89 ? 12.352 5.189 -3.633 1.00 93.62 89 ASN A C 1
ATOM 651 O O . ASN A 1 89 ? 11.521 4.454 -3.081 1.00 93.62 89 ASN A O 1
ATOM 655 N N . PRO A 1 90 ? 12.004 6.397 -4.104 1.00 94.06 90 PRO A N 1
ATOM 656 C CA . PRO A 1 90 ? 10.625 6.850 -4.091 1.00 94.06 90 PRO A CA 1
ATOM 657 C C . PRO A 1 90 ? 9.777 6.015 -5.060 1.00 94.06 90 PRO A C 1
ATOM 659 O O . PRO A 1 90 ? 10.139 5.825 -6.218 1.00 94.06 90 PRO A O 1
ATOM 662 N N . LEU A 1 91 ? 8.607 5.567 -4.600 1.00 93.38 91 LEU A N 1
ATOM 663 C CA . LEU A 1 91 ? 7.590 4.990 -5.479 1.00 93.38 91 LEU A CA 1
ATOM 664 C C . LEU A 1 91 ? 7.032 6.060 -6.417 1.00 93.38 91 LEU A C 1
ATOM 666 O O . LEU A 1 91 ? 6.987 7.242 -6.056 1.00 93.38 91 LEU A O 1
ATOM 670 N N . ASP A 1 92 ? 6.507 5.631 -7.563 1.00 92.56 92 ASP A N 1
ATOM 671 C CA . ASP A 1 92 ? 5.836 6.519 -8.508 1.00 92.56 92 ASP A CA 1
ATOM 672 C C . ASP A 1 92 ? 4.745 7.365 -7.822 1.00 92.56 92 ASP A C 1
ATOM 674 O O . ASP A 1 92 ? 4.101 6.942 -6.851 1.00 92.56 92 ASP A O 1
ATOM 678 N N . TRP A 1 93 ? 4.552 8.593 -8.303 1.00 91.69 93 TRP A N 1
ATOM 679 C CA . TRP A 1 93 ? 3.603 9.551 -7.733 1.00 91.69 93 TRP A CA 1
ATOM 680 C C . TRP A 1 93 ? 2.150 9.058 -7.799 1.00 91.69 93 TRP A C 1
ATOM 682 O O . TRP A 1 93 ? 1.324 9.478 -6.986 1.00 91.69 93 TRP A O 1
ATOM 692 N N . THR A 1 94 ? 1.841 8.151 -8.732 1.00 92.38 94 THR A N 1
ATOM 693 C CA . THR A 1 94 ? 0.538 7.489 -8.862 1.00 92.38 94 THR A CA 1
ATOM 694 C C . THR A 1 94 ? 0.228 6.543 -7.705 1.00 92.38 94 THR A C 1
ATOM 696 O O . THR A 1 94 ? -0.940 6.224 -7.496 1.00 92.38 94 THR A O 1
ATOM 699 N N . MET A 1 95 ? 1.217 6.127 -6.908 1.00 94.62 95 MET A N 1
ATOM 700 C CA . MET A 1 95 ? 0.976 5.367 -5.684 1.00 94.62 95 MET A CA 1
ATOM 701 C C . MET A 1 95 ? 0.612 6.331 -4.537 1.00 94.62 95 MET A C 1
ATOM 703 O O . MET A 1 95 ? 1.444 7.150 -4.142 1.00 94.62 95 MET A O 1
ATOM 707 N N . PRO A 1 96 ? -0.600 6.293 -3.959 1.00 94.88 96 PRO A N 1
ATOM 708 C CA . PRO A 1 96 ? -0.9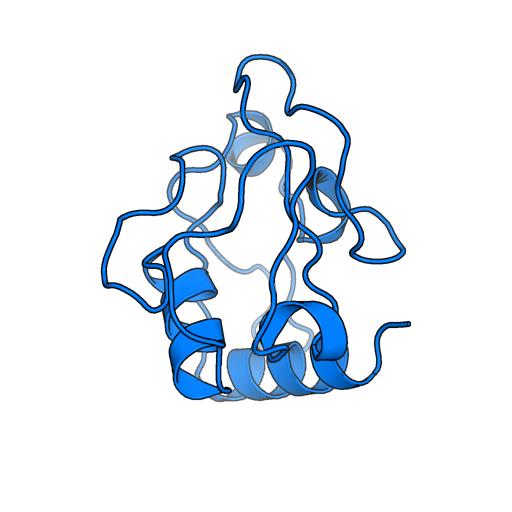58 7.216 -2.884 1.00 94.88 96 PRO A CA 1
ATOM 709 C C . PRO A 1 96 ? -0.176 6.929 -1.592 1.00 94.88 96 PRO A C 1
ATOM 711 O O . PRO A 1 96 ? 0.068 5.775 -1.248 1.00 94.88 96 PRO A O 1
ATOM 714 N N . ARG A 1 97 ? 0.169 7.985 -0.847 1.00 96.62 97 ARG A N 1
ATOM 715 C CA . ARG A 1 97 ? 0.760 7.910 0.498 1.00 96.62 97 ARG A CA 1
ATOM 716 C C . ARG A 1 97 ? -0.349 8.041 1.533 1.00 96.62 97 ARG A C 1
ATOM 718 O O . ARG A 1 97 ? -0.883 9.138 1.726 1.00 96.62 97 ARG A O 1
ATOM 725 N N . TRP A 1 98 ? -0.716 6.928 2.158 1.00 96.06 98 TRP A N 1
ATOM 726 C CA . TRP A 1 98 ? -1.856 6.848 3.069 1.00 96.06 98 TRP A CA 1
ATOM 727 C C . TRP A 1 98 ? -1.491 7.306 4.481 1.00 96.06 98 TRP A C 1
ATOM 729 O O . TRP A 1 98 ? -0.444 6.953 5.020 1.00 96.06 98 TRP A O 1
ATOM 739 N N . GLN A 1 99 ? -2.384 8.079 5.093 1.00 95.12 99 GLN A N 1
ATOM 740 C CA . GLN A 1 99 ? -2.325 8.425 6.509 1.00 95.12 99 GLN A CA 1
ATOM 741 C C . GLN A 1 99 ? -3.219 7.447 7.267 1.00 95.12 99 GLN A C 1
ATOM 743 O O . GLN A 1 99 ? -4.433 7.438 7.079 1.00 95.12 99 GLN A O 1
ATOM 748 N N . MET A 1 100 ? -2.602 6.590 8.077 1.00 94.56 100 MET A N 1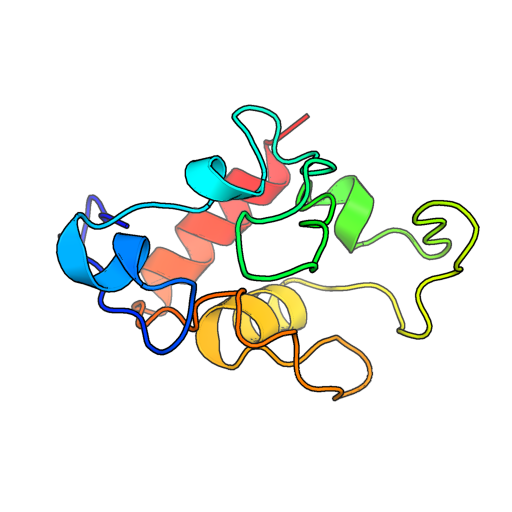
ATOM 749 C CA . MET A 1 100 ? -3.259 5.485 8.776 1.00 94.56 100 MET A CA 1
ATOM 750 C C . MET A 1 100 ? -2.716 5.396 10.202 1.00 94.56 100 MET A C 1
ATOM 752 O O . MET A 1 100 ? -1.554 5.735 10.443 1.00 94.56 100 MET A O 1
ATOM 756 N N . SER A 1 101 ? -3.542 4.939 11.146 1.00 95.56 101 SER A N 1
ATOM 757 C CA . SER A 1 101 ? -3.053 4.615 12.488 1.00 95.56 101 SER A CA 1
ATOM 758 C C . SER A 1 101 ? -2.142 3.376 12.447 1.00 95.56 101 SER A C 1
ATOM 760 O O . SER A 1 101 ? -2.240 2.576 11.511 1.00 95.56 101 SER A O 1
ATOM 762 N N . PRO A 1 102 ? -1.268 3.169 13.452 1.00 95.62 102 PRO A N 1
ATOM 763 C CA . PRO A 1 102 ? -0.471 1.947 13.538 1.00 95.62 102 PRO A CA 1
ATOM 764 C C . PRO A 1 102 ? -1.328 0.676 13.478 1.00 95.62 102 PRO A C 1
ATOM 766 O O . PRO A 1 102 ? -0.972 -0.260 12.774 1.00 95.62 102 PRO A O 1
ATOM 769 N N . GLN A 1 103 ? -2.483 0.668 14.146 1.00 96.56 103 GLN A N 1
ATOM 770 C CA . GLN A 1 103 ? -3.403 -0.470 14.169 1.00 96.56 103 GLN A CA 1
ATOM 771 C C . GLN A 1 103 ? -4.022 -0.733 12.791 1.00 96.56 103 GLN A C 1
ATOM 773 O O . GLN A 1 103 ? -4.036 -1.875 12.350 1.00 96.56 103 GLN A O 1
ATOM 778 N N . ASP A 1 104 ? -4.448 0.312 12.072 1.00 96.50 104 ASP A N 1
ATOM 779 C CA . ASP A 1 104 ? -4.977 0.155 10.707 1.00 96.50 104 ASP A CA 1
ATOM 780 C C . ASP A 1 104 ? -3.922 -0.409 9.742 1.00 96.50 104 ASP A C 1
ATOM 782 O O . ASP A 1 104 ? -4.245 -1.145 8.811 1.00 96.50 104 ASP A O 1
ATOM 786 N N . LEU A 1 105 ? -2.647 -0.063 9.953 1.00 96.44 105 LEU A N 1
ATOM 787 C CA . LEU A 1 105 ? -1.538 -0.609 9.173 1.00 96.44 105 LEU A CA 1
ATOM 788 C C . LEU A 1 105 ? -1.274 -2.082 9.491 1.00 96.44 105 LEU A C 1
ATOM 790 O O . LEU A 1 105 ? -0.970 -2.838 8.570 1.00 96.44 105 LEU A O 1
ATOM 794 N N . GLU A 1 106 ? -1.381 -2.502 10.754 1.00 97.38 106 GLU A N 1
ATOM 795 C CA . GLU A 1 106 ? -1.304 -3.927 11.114 1.00 97.38 106 GLU A CA 1
ATOM 796 C C . GLU A 1 106 ? -2.452 -4.724 10.487 1.00 97.38 106 GLU A C 1
ATOM 798 O O . GLU A 1 106 ? -2.218 -5.782 9.894 1.00 97.38 106 GLU A O 1
ATOM 803 N N . ASP A 1 107 ? -3.674 -4.191 10.560 1.00 96.50 107 ASP A N 1
ATOM 804 C CA . ASP A 1 107 ? -4.867 -4.807 9.977 1.00 96.50 107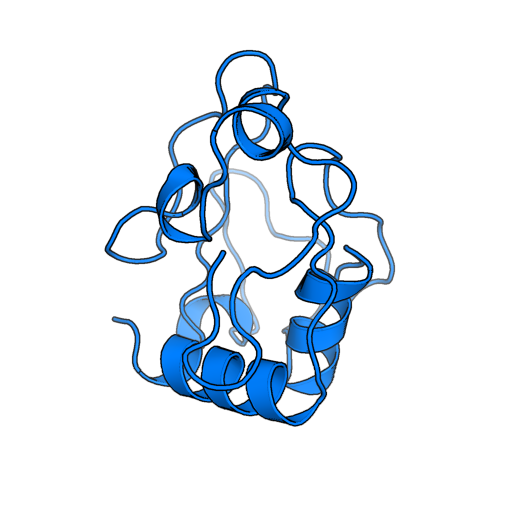 ASP A CA 1
ATOM 805 C C . ASP A 1 107 ? -4.697 -4.953 8.449 1.00 96.50 107 ASP A C 1
ATOM 807 O O . ASP A 1 107 ? -4.929 -6.025 7.881 1.00 96.50 107 ASP A O 1
ATOM 811 N N . LEU A 1 108 ? -4.175 -3.917 7.778 1.00 96.12 108 LEU A N 1
ATOM 812 C CA . LEU A 1 108 ? -3.880 -3.956 6.344 1.00 96.12 108 LEU A CA 1
ATOM 813 C C . LEU A 1 108 ? -2.784 -4.971 5.992 1.00 96.12 108 LEU A C 1
ATOM 815 O O . LEU A 1 108 ? -2.951 -5.741 5.049 1.00 96.12 108 LEU A O 1
ATOM 819 N N . VAL A 1 109 ? -1.671 -5.015 6.730 1.00 97.38 109 VAL A N 1
ATOM 820 C CA . VAL A 1 109 ? -0.607 -6.005 6.475 1.00 97.38 109 VAL A CA 1
ATOM 821 C C . VAL A 1 109 ? -1.123 -7.429 6.691 1.00 97.38 109 VAL A C 1
ATOM 823 O O . VAL A 1 109 ? -0.802 -8.322 5.905 1.00 97.38 109 VAL A O 1
ATOM 826 N N . THR A 1 110 ? -1.969 -7.642 7.699 1.00 97.25 110 THR A N 1
ATOM 827 C CA . THR A 1 110 ? -2.638 -8.929 7.940 1.00 97.25 110 THR A CA 1
ATOM 828 C C . THR A 1 110 ? -3.523 -9.323 6.760 1.00 97.25 110 THR A C 1
ATOM 830 O O . THR A 1 110 ? -3.459 -10.462 6.296 1.00 97.25 110 THR A O 1
ATOM 833 N N . PHE A 1 111 ? -4.287 -8.379 6.207 1.00 95.44 111 PHE A N 1
ATOM 834 C CA . PHE A 1 111 ? -5.071 -8.611 4.997 1.00 95.44 111 PHE A CA 1
ATOM 835 C C . PHE A 1 111 ? -4.192 -8.973 3.788 1.00 95.44 111 PHE A C 1
ATOM 837 O O . PHE A 1 111 ? -4.483 -9.945 3.093 1.00 95.44 111 PHE A O 1
ATOM 844 N N . LEU A 1 112 ? -3.081 -8.261 3.560 1.00 96.25 112 LEU A N 1
ATOM 845 C CA . LEU A 1 112 ? -2.161 -8.561 2.452 1.00 96.25 112 LEU A CA 1
ATOM 846 C C . LEU A 1 112 ? -1.554 -9.969 2.555 1.00 96.25 112 LEU A C 1
ATOM 848 O O . LEU A 1 112 ? -1.360 -10.620 1.528 1.00 96.25 112 LEU A O 1
ATOM 852 N N . LYS A 1 113 ? -1.293 -10.457 3.778 1.00 95.81 113 LYS A N 1
ATOM 853 C CA . LYS A 1 113 ? -0.837 -11.837 4.044 1.00 95.81 113 LYS A CA 1
ATOM 854 C C . LYS A 1 113 ? -1.878 -12.895 3.671 1.00 95.81 113 LYS A C 1
ATOM 856 O O . LYS A 1 113 ? -1.505 -14.026 3.374 1.00 95.81 113 LYS A O 1
ATOM 861 N N . ALA A 1 114 ? -3.162 -12.543 3.679 1.00 95.44 114 ALA A N 1
ATOM 862 C CA . ALA A 1 114 ? -4.255 -13.447 3.333 1.00 95.44 114 ALA A CA 1
ATOM 863 C C . ALA A 1 114 ? -4.605 -13.455 1.829 1.00 95.44 114 ALA A C 1
ATOM 865 O O . ALA A 1 114 ? -5.299 -14.371 1.379 1.00 95.44 114 ALA A O 1
ATOM 866 N N . LEU A 1 115 ? -4.146 -12.465 1.050 1.00 92.44 115 LEU A N 1
ATOM 867 C CA . LEU A 1 115 ? -4.391 -12.384 -0.397 1.00 92.44 115 LEU A CA 1
ATOM 868 C C . LEU A 1 115 ? -3.683 -13.509 -1.175 1.00 92.44 115 LEU A C 1
ATOM 870 O O . LEU A 1 115 ? -2.555 -13.880 -0.854 1.00 92.44 115 LEU A O 1
ATOM 874 N N . ARG A 1 116 ? -4.335 -14.015 -2.235 1.00 82.31 116 ARG A N 1
ATOM 875 C CA . ARG A 1 116 ? -3.860 -15.127 -3.085 1.00 82.31 116 ARG A CA 1
ATOM 876 C C . ARG A 1 116 ? -3.861 -14.808 -4.582 1.00 82.31 116 ARG A C 1
ATOM 878 O O . ARG A 1 116 ? -4.744 -14.088 -5.091 1.00 82.31 116 ARG A O 1
#

Secondary structure (DSSP, 8-state):
-EETTTEEPPEESS-HHHHHH---THHHH-TTS---SPPTTT---PPP--HHHHS-S--EETTEE--SPPP-HHHHHHHHHH-B-TTSPBPPTTS-EE---HHHHHHHHHHHHH--